Protein AF-A0A976KYX9-F1 (afdb_monomer_lite)

Structure (mmCIF, N/CA/C/O backbone):
data_AF-A0A976KYX9-F1
#
_entry.id   AF-A0A976KYX9-F1
#
loop_
_atom_site.group_PDB
_atom_site.id
_atom_site.type_symbol
_atom_site.label_atom_id
_atom_site.label_alt_id
_atom_site.label_comp_id
_atom_site.label_asym_id
_atom_site.label_entity_id
_atom_site.label_seq_id
_atom_site.pdbx_PDB_ins_code
_atom_site.Cartn_x
_atom_site.Cartn_y
_atom_site.Cartn_z
_atom_site.occupancy
_atom_site.B_iso_or_equiv
_atom_site.auth_seq_id
_atom_site.auth_comp_id
_atom_site.auth_asym_id
_atom_site.auth_atom_id
_atom_site.pdbx_PDB_model_num
ATOM 1 N N . MET A 1 1 ? -38.989 -16.225 48.107 1.00 45.66 1 MET A N 1
ATOM 2 C CA . MET A 1 1 ? -38.958 -15.119 47.121 1.00 45.66 1 MET A CA 1
ATOM 3 C C . MET A 1 1 ? -37.491 -14.763 46.826 1.00 45.66 1 MET A C 1
ATOM 5 O O . MET A 1 1 ? -36.863 -14.099 47.633 1.00 45.66 1 MET A O 1
ATOM 9 N N . LYS A 1 2 ? -36.885 -15.302 45.752 1.00 50.81 2 LYS A N 1
ATOM 10 C CA . LYS A 1 2 ? -35.457 -15.104 45.382 1.00 50.81 2 LYS A CA 1
ATOM 11 C C . LYS A 1 2 ? -35.315 -14.815 43.876 1.00 50.81 2 LYS A C 1
ATOM 13 O O . LYS A 1 2 ? -34.656 -15.551 43.156 1.00 50.81 2 LYS A O 1
ATOM 18 N N . ILE A 1 3 ? -35.998 -13.784 43.380 1.00 57.25 3 ILE A N 1
ATOM 19 C CA . ILE A 1 3 ? -35.988 -13.434 41.940 1.00 57.25 3 ILE A CA 1
ATOM 20 C C . ILE A 1 3 ? -35.168 -12.151 41.676 1.00 57.25 3 ILE A C 1
ATOM 22 O O . ILE A 1 3 ? -34.750 -11.887 40.553 1.00 57.25 3 ILE A O 1
ATOM 26 N N . ALA A 1 4 ? -34.827 -11.384 42.717 1.00 57.88 4 ALA A N 1
ATOM 27 C CA . ALA A 1 4 ? -34.251 -10.045 42.572 1.00 57.88 4 ALA A CA 1
ATOM 28 C C . ALA A 1 4 ? -32.767 -9.983 42.138 1.00 57.88 4 ALA A C 1
ATOM 30 O O . ALA A 1 4 ? -32.305 -8.924 41.718 1.00 57.88 4 ALA A O 1
ATOM 31 N N . THR A 1 5 ? -31.994 -11.072 42.217 1.00 62.59 5 THR A N 1
ATOM 32 C CA . THR A 1 5 ? -30.549 -11.048 41.899 1.00 62.59 5 THR A CA 1
ATOM 33 C C . THR A 1 5 ? -30.238 -11.317 40.425 1.00 62.59 5 THR A C 1
ATOM 35 O O . THR A 1 5 ? -29.262 -10.781 39.905 1.00 62.59 5 THR A O 1
ATOM 38 N N . LYS A 1 6 ? -31.084 -12.075 39.716 1.00 66.69 6 LYS A N 1
ATOM 39 C CA . LYS A 1 6 ? -30.828 -12.506 38.327 1.00 66.69 6 LYS A CA 1
ATOM 40 C C . LYS A 1 6 ? -30.865 -11.345 37.318 1.00 66.69 6 LYS A C 1
ATOM 42 O O . LYS A 1 6 ? -30.077 -11.321 36.382 1.00 66.69 6 LYS A O 1
ATOM 47 N N . SER A 1 7 ? -31.721 -10.346 37.552 1.00 73.12 7 SER A N 1
ATOM 48 C CA . SER A 1 7 ? -31.845 -9.160 36.685 1.00 73.12 7 SER A CA 1
ATOM 49 C C . SER A 1 7 ? -30.610 -8.243 36.743 1.00 73.12 7 SER A C 1
ATOM 51 O O . SER A 1 7 ? -30.127 -7.774 35.714 1.00 73.12 7 SER A O 1
ATOM 53 N N . LYS A 1 8 ? -30.020 -8.060 37.934 1.00 82.38 8 LYS A N 1
ATOM 54 C CA . LYS A 1 8 ? -28.834 -7.204 38.125 1.00 82.38 8 LYS A CA 1
ATOM 55 C C . LYS A 1 8 ? -27.581 -7.781 37.460 1.00 82.38 8 LYS A C 1
ATOM 57 O O . LYS A 1 8 ? -26.795 -7.032 36.890 1.00 82.38 8 LYS A O 1
ATOM 62 N N . VAL A 1 9 ? -27.418 -9.106 37.500 1.00 88.19 9 VAL A N 1
ATOM 63 C CA . VAL A 1 9 ? -26.2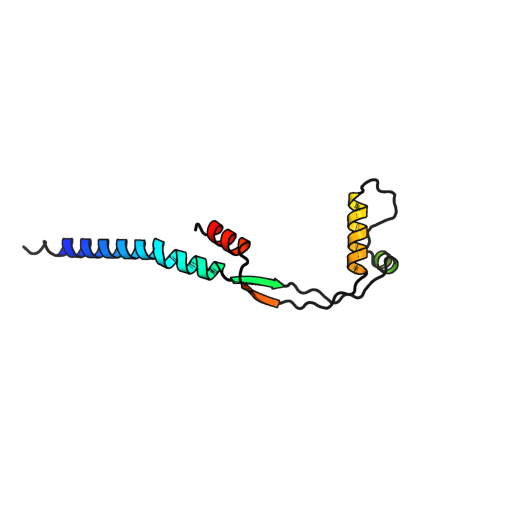95 -9.801 36.847 1.00 88.19 9 VAL A CA 1
ATOM 64 C C . VAL A 1 9 ? -26.394 -9.690 35.323 1.00 88.19 9 VAL A C 1
ATOM 66 O O . VAL A 1 9 ? -25.397 -9.388 34.676 1.00 88.19 9 VAL A O 1
ATOM 69 N N . ASN A 1 10 ? -27.594 -9.841 34.752 1.00 89.88 10 ASN A N 1
ATOM 70 C CA . ASN A 1 10 ? -27.805 -9.679 33.309 1.00 89.88 10 ASN A CA 1
ATOM 71 C C . ASN A 1 10 ? -27.513 -8.248 32.837 1.00 89.88 10 ASN A C 1
ATOM 73 O O . ASN A 1 10 ? -26.875 -8.063 31.804 1.00 89.88 10 ASN A O 1
ATOM 77 N N . TYR A 1 11 ? -27.939 -7.240 33.603 1.00 93.69 11 TYR A N 1
ATOM 78 C CA . TYR A 1 11 ? -27.641 -5.843 33.288 1.00 93.69 11 TYR A CA 1
ATOM 79 C C . TYR A 1 11 ? -26.136 -5.543 33.350 1.00 93.69 11 TYR A C 1
ATOM 81 O O . TYR A 1 11 ? -25.595 -4.912 32.445 1.00 93.69 11 TYR A O 1
ATOM 89 N N . LEU A 1 12 ? -25.440 -6.037 34.381 1.00 94.56 12 LEU A N 1
ATOM 90 C CA . LEU A 1 12 ? -23.985 -5.896 34.489 1.00 94.56 12 LEU A CA 1
ATOM 91 C C . LEU A 1 12 ? -23.262 -6.551 33.309 1.00 94.56 12 LEU A C 1
ATOM 93 O O . LEU A 1 12 ? -22.391 -5.925 32.711 1.00 94.56 12 LEU A O 1
ATOM 97 N N . LEU A 1 13 ? -23.652 -7.772 32.936 1.00 95.75 13 LEU A N 1
ATOM 98 C CA . LEU A 1 13 ? -23.093 -8.460 31.774 1.00 95.75 13 LEU A CA 1
ATOM 99 C C . LEU A 1 13 ? -23.295 -7.638 30.492 1.00 95.75 13 LEU A C 1
ATOM 101 O O . LEU A 1 13 ? -22.361 -7.461 29.714 1.00 95.75 13 LEU A O 1
ATOM 105 N N . PHE A 1 14 ? -24.496 -7.093 30.294 1.00 96.69 14 PHE A N 1
ATOM 106 C CA . PHE A 1 14 ? -24.815 -6.270 29.132 1.00 96.69 14 PHE A CA 1
ATOM 107 C C . PHE A 1 14 ? -23.961 -4.995 29.067 1.00 96.69 14 PHE A C 1
ATOM 109 O O . PHE A 1 14 ? -23.404 -4.681 28.017 1.00 96.69 14 PHE A O 1
ATOM 116 N N . MET A 1 15 ? -23.777 -4.304 30.196 1.00 96.88 15 MET A N 1
ATOM 117 C CA . MET A 1 15 ? -22.897 -3.131 30.278 1.00 96.88 15 MET A CA 1
ATOM 118 C C . MET A 1 15 ? -21.440 -3.476 29.953 1.00 96.88 15 MET A C 1
ATOM 120 O O . MET A 1 15 ? -20.781 -2.732 29.228 1.00 96.88 15 MET A O 1
ATOM 124 N N . VAL A 1 16 ? -20.941 -4.622 30.427 1.00 97.69 16 VAL A N 1
ATOM 125 C CA . VAL A 1 16 ? -19.590 -5.101 30.091 1.00 97.69 16 VAL A CA 1
ATOM 126 C C . VAL A 1 16 ? -19.461 -5.372 28.592 1.00 97.69 16 VAL A C 1
ATOM 128 O O . VAL A 1 16 ? -18.479 -4.954 27.984 1.00 97.69 16 VAL A O 1
ATOM 131 N N . ILE A 1 17 ? -20.458 -6.009 27.971 1.00 97.81 17 ILE A N 1
ATOM 132 C CA . ILE A 1 17 ? -20.459 -6.268 26.524 1.00 97.81 17 ILE A CA 1
ATOM 133 C C . ILE A 1 17 ? -20.423 -4.955 25.737 1.00 97.81 17 ILE A C 1
ATOM 135 O O . ILE A 1 17 ? -19.622 -4.828 24.812 1.00 97.81 17 ILE A O 1
ATOM 139 N N . ILE A 1 18 ? -21.230 -3.959 26.118 1.00 97.81 18 ILE A N 1
ATOM 140 C CA . ILE A 1 18 ? -21.211 -2.640 25.470 1.00 97.81 18 ILE A CA 1
ATOM 141 C C . ILE A 1 18 ? -19.828 -1.996 25.592 1.00 97.81 18 ILE A C 1
ATOM 143 O O . ILE A 1 18 ? -19.297 -1.507 24.598 1.00 97.81 18 ILE A O 1
ATOM 147 N N . LEU A 1 19 ? -19.215 -2.023 26.777 1.00 97.62 19 LEU A N 1
ATOM 148 C CA . LEU A 1 19 ? -17.879 -1.458 26.980 1.00 97.62 19 LEU A CA 1
ATOM 149 C C . LEU A 1 19 ? -16.819 -2.153 26.118 1.00 97.62 19 LEU A C 1
ATOM 151 O O . LEU A 1 19 ? -15.984 -1.476 25.518 1.00 97.62 19 LEU A O 1
ATOM 155 N N . LEU A 1 20 ? -16.870 -3.482 26.006 1.00 98.00 20 LEU A N 1
ATOM 156 C CA . LEU A 1 20 ? -15.967 -4.243 25.141 1.00 98.00 20 LEU A CA 1
ATOM 157 C C . LEU A 1 20 ? -16.172 -3.904 23.662 1.00 98.00 20 LEU A C 1
ATOM 159 O O . LEU A 1 20 ? -15.193 -3.736 22.937 1.00 98.00 20 LEU A O 1
ATOM 163 N N . LEU A 1 21 ? -17.423 -3.758 23.219 1.00 97.31 21 LEU A N 1
ATOM 164 C CA . LEU A 1 21 ? -17.742 -3.357 21.848 1.00 97.31 21 LEU A CA 1
ATOM 165 C C . LEU A 1 21 ? -17.232 -1.947 21.542 1.00 97.31 21 LEU A C 1
ATOM 167 O O . LEU A 1 21 ? -16.616 -1.740 20.497 1.00 97.31 21 LEU A O 1
ATOM 171 N N . LEU A 1 22 ? -17.428 -0.998 22.460 1.00 97.19 22 LEU A N 1
ATOM 172 C CA . LEU A 1 22 ? -16.900 0.360 22.328 1.00 97.19 22 LEU A CA 1
ATOM 173 C C . LEU A 1 22 ? -15.368 0.348 22.269 1.00 97.19 22 LEU A C 1
ATOM 175 O O . LEU A 1 22 ? -14.781 0.950 21.373 1.00 97.19 22 LEU A O 1
ATOM 179 N N . PHE A 1 23 ? -14.705 -0.385 23.166 1.00 97.38 23 PHE A N 1
ATOM 180 C CA . PHE A 1 23 ? -13.248 -0.514 23.150 1.00 97.38 23 PHE A CA 1
ATOM 181 C C . PHE A 1 23 ? -12.739 -1.132 21.839 1.00 97.38 23 PHE A C 1
ATOM 183 O O . PHE A 1 23 ? -11.785 -0.633 21.239 1.00 97.38 23 PHE A O 1
ATOM 190 N N . TYR A 1 24 ? -13.400 -2.184 21.353 1.00 95.88 24 TYR A N 1
ATOM 191 C CA . TYR A 1 24 ? -13.068 -2.810 20.078 1.00 95.88 24 TYR A CA 1
ATOM 192 C C . TYR A 1 24 ? -13.164 -1.812 18.915 1.00 95.88 24 TYR A C 1
ATOM 194 O O . TYR A 1 24 ? -12.227 -1.701 18.121 1.00 95.88 24 TYR A O 1
ATOM 202 N N . TRP A 1 25 ? -14.263 -1.055 18.839 1.00 95.25 25 TRP A N 1
ATOM 203 C CA . TRP A 1 25 ? -14.516 -0.130 17.736 1.00 95.25 25 TRP A CA 1
ATOM 204 C C . TRP A 1 25 ? -13.602 1.097 17.754 1.00 95.25 25 TRP A C 1
ATOM 206 O O . TRP A 1 25 ? -13.125 1.510 16.699 1.00 95.25 25 TRP A O 1
ATOM 216 N N . PHE A 1 26 ? -13.335 1.666 18.933 1.00 94.81 26 PHE A N 1
ATOM 217 C CA . PHE A 1 26 ? -12.601 2.929 19.057 1.00 94.81 26 PHE A CA 1
ATOM 218 C C . PHE A 1 26 ? -11.095 2.772 19.280 1.00 94.81 26 PHE A C 1
ATOM 220 O O . PHE A 1 26 ? -10.344 3.665 18.901 1.00 94.81 26 PHE A O 1
ATOM 227 N N . GLN A 1 27 ? -10.632 1.665 19.867 1.00 95.25 27 GLN A N 1
ATOM 228 C CA . GLN A 1 27 ? -9.209 1.471 20.181 1.00 95.25 27 GLN A CA 1
ATOM 229 C C . GLN A 1 27 ? -8.586 0.362 19.338 1.00 95.25 27 GLN A C 1
ATOM 231 O O . GLN A 1 27 ? -7.609 0.583 18.617 1.00 95.25 27 GLN A O 1
ATOM 236 N N . TYR A 1 28 ? -9.164 -0.838 19.395 1.00 96.38 28 TYR A N 1
ATOM 237 C CA . TYR A 1 28 ? -8.545 -2.015 18.791 1.00 96.38 28 TYR A CA 1
ATOM 238 C C . TYR A 1 28 ? -8.556 -1.963 17.258 1.00 96.38 28 TYR A C 1
ATOM 240 O O . TYR A 1 28 ? -7.506 -2.095 16.623 1.00 96.38 28 TYR A O 1
ATOM 248 N N . ARG A 1 29 ? -9.729 -1.723 16.657 1.00 94.94 29 ARG A N 1
ATOM 249 C CA . ARG A 1 29 ? -9.895 -1.664 15.198 1.00 94.94 29 ARG A CA 1
ATOM 250 C C . ARG A 1 29 ? -9.006 -0.579 14.565 1.00 94.94 29 ARG A C 1
ATOM 252 O O . ARG A 1 29 ? -8.280 -0.918 13.628 1.00 94.94 29 ARG A O 1
ATOM 259 N N . PRO A 1 30 ? -8.967 0.678 15.059 1.00 96.69 30 PRO A N 1
ATOM 260 C CA . PRO A 1 30 ? -8.117 1.698 14.457 1.00 96.69 30 PRO A CA 1
ATOM 261 C C . PRO A 1 30 ? -6.622 1.390 14.548 1.00 96.69 30 PRO A C 1
ATOM 263 O O . PRO A 1 30 ? -5.889 1.637 13.593 1.00 96.69 30 PRO A O 1
ATOM 266 N N . SER A 1 31 ? -6.167 0.814 15.664 1.00 96.56 31 SER A N 1
ATOM 267 C CA . SER A 1 31 ? -4.766 0.415 15.840 1.00 96.56 31 SER A CA 1
ATOM 268 C C . SER A 1 31 ? -4.346 -0.660 14.830 1.00 96.56 31 SER A C 1
ATOM 270 O O . SER A 1 31 ? -3.339 -0.506 14.135 1.00 96.56 31 SER A O 1
ATOM 272 N N . GLN A 1 32 ? -5.169 -1.702 14.665 1.00 95.69 32 GLN A N 1
ATOM 273 C CA . GLN A 1 32 ? -4.925 -2.753 13.675 1.00 95.69 32 GLN A CA 1
ATOM 274 C C . GLN A 1 32 ? -4.872 -2.211 12.243 1.00 95.69 32 GLN A C 1
ATOM 276 O O . GLN A 1 32 ? -3.969 -2.559 11.481 1.00 95.69 32 GLN A O 1
ATOM 281 N N . ILE A 1 33 ? -5.817 -1.343 11.875 1.00 95.50 33 ILE A N 1
ATOM 282 C CA . ILE A 1 33 ? -5.859 -0.762 10.531 1.00 95.50 33 ILE A CA 1
ATOM 283 C C . ILE A 1 33 ? -4.588 0.051 10.268 1.00 95.50 33 ILE A C 1
ATOM 285 O O . ILE A 1 33 ? -3.926 -0.197 9.261 1.00 95.50 33 ILE A O 1
ATOM 289 N N . LYS A 1 34 ? -4.192 0.940 11.188 1.00 95.75 34 LYS A N 1
ATOM 290 C CA . LYS A 1 34 ? -2.959 1.738 11.067 1.00 95.75 34 LYS A CA 1
ATOM 291 C C . LYS A 1 34 ? -1.721 0.856 10.909 1.00 95.75 34 LYS A C 1
ATOM 293 O O . LYS A 1 34 ? -0.906 1.097 10.020 1.00 95.75 34 LYS A O 1
ATOM 298 N N . HIS A 1 35 ? -1.606 -0.206 11.708 1.00 94.62 35 HIS A N 1
ATOM 299 C CA . HIS A 1 35 ? -0.499 -1.155 11.591 1.00 94.62 35 HIS A CA 1
ATOM 300 C C . HIS A 1 35 ? -0.494 -1.849 10.220 1.00 94.62 35 HIS A C 1
ATOM 302 O O . HIS A 1 35 ? 0.538 -1.905 9.556 1.00 94.62 35 HIS A O 1
ATOM 308 N N . SER A 1 36 ? -1.658 -2.311 9.752 1.00 94.19 36 SER A N 1
ATOM 309 C CA . SER A 1 36 ? -1.782 -2.960 8.440 1.00 94.19 36 SER A CA 1
ATOM 310 C C . SER A 1 36 ? -1.480 -2.020 7.269 1.00 94.19 36 SER A C 1
ATOM 312 O O . SER A 1 36 ? -0.896 -2.454 6.287 1.00 94.19 36 SER A O 1
ATOM 314 N N . CYS A 1 37 ? -1.831 -0.735 7.379 1.00 95.94 37 CYS A N 1
ATOM 315 C CA . CYS A 1 37 ? -1.563 0.266 6.346 1.00 95.94 37 CYS A CA 1
ATOM 316 C C . CYS A 1 37 ? -0.114 0.766 6.362 1.00 95.94 37 CYS A C 1
ATOM 318 O O . CYS A 1 37 ? 0.293 1.472 5.447 1.00 95.94 37 CYS A O 1
ATOM 320 N N . SER A 1 38 ? 0.675 0.431 7.389 1.00 97.00 38 SER A N 1
ATOM 321 C CA . SER A 1 38 ? 2.069 0.881 7.507 1.00 97.00 38 SER A CA 1
ATOM 322 C C . SER A 1 38 ? 3.002 0.194 6.508 1.00 97.00 38 SER A C 1
ATOM 324 O O . SER A 1 38 ? 4.087 0.713 6.234 1.00 97.00 38 SER A O 1
ATOM 326 N N . TRP A 1 39 ? 2.584 -0.950 5.963 1.00 95.94 39 TRP A N 1
ATOM 327 C CA . TRP A 1 39 ? 3.383 -1.782 5.075 1.00 95.94 39 TRP A CA 1
ATOM 328 C C . TRP A 1 39 ? 2.618 -2.106 3.797 1.00 95.94 39 TRP A C 1
ATOM 330 O O . TRP A 1 39 ? 1.453 -2.494 3.835 1.00 95.94 39 TRP A O 1
ATOM 340 N N . VAL A 1 40 ? 3.301 -1.967 2.667 1.00 94.50 40 VAL A N 1
ATOM 341 C CA . VAL A 1 40 ? 2.791 -2.299 1.339 1.00 94.50 40 VAL A CA 1
ATOM 342 C C . VAL A 1 40 ? 3.584 -3.486 0.817 1.00 94.50 40 VAL A C 1
ATOM 344 O O . VAL A 1 40 ? 4.817 -3.484 0.851 1.00 94.50 40 VAL A O 1
ATOM 347 N N . LYS A 1 41 ? 2.861 -4.505 0.356 1.00 93.31 41 LYS A N 1
ATOM 348 C CA . LYS A 1 41 ? 3.420 -5.666 -0.329 1.00 93.31 41 LYS A CA 1
ATOM 349 C C . LYS A 1 41 ? 3.613 -5.311 -1.797 1.00 93.31 41 LYS A C 1
ATOM 351 O O . LYS A 1 41 ? 2.634 -5.060 -2.497 1.00 93.31 41 LYS A O 1
ATOM 356 N N . GLU A 1 42 ? 4.858 -5.293 -2.250 1.00 93.00 42 GLU A N 1
ATOM 357 C CA . GLU A 1 42 ? 5.184 -5.120 -3.661 1.00 93.00 42 GLU A CA 1
ATOM 358 C C . GLU A 1 42 ? 5.489 -6.470 -4.296 1.00 93.00 42 GLU A C 1
ATOM 360 O O . GLU A 1 42 ? 6.225 -7.289 -3.744 1.00 93.00 42 GLU A O 1
ATOM 365 N N . ILE A 1 43 ? 4.888 -6.691 -5.465 1.00 91.75 43 ILE A N 1
ATOM 366 C CA . ILE A 1 43 ? 5.088 -7.888 -6.273 1.00 91.75 43 ILE A CA 1
ATOM 367 C C . ILE A 1 43 ? 5.804 -7.444 -7.540 1.00 91.75 43 ILE A C 1
ATOM 369 O O . ILE A 1 43 ? 5.219 -6.798 -8.411 1.00 91.75 43 ILE A O 1
ATOM 373 N N . VAL A 1 44 ? 7.081 -7.793 -7.643 1.00 89.75 44 VAL A N 1
ATOM 374 C CA . VAL A 1 44 ? 7.848 -7.599 -8.868 1.00 89.75 44 VAL A CA 1
ATOM 375 C C . VAL A 1 44 ? 7.613 -8.819 -9.744 1.00 89.75 44 VAL A C 1
ATOM 377 O O . VAL A 1 44 ? 7.886 -9.946 -9.340 1.00 89.75 44 VAL A O 1
ATOM 380 N N . SER A 1 45 ? 7.067 -8.600 -10.939 1.00 89.81 45 SER A N 1
ATOM 381 C CA . SER A 1 45 ? 6.871 -9.673 -11.918 1.00 89.81 45 SER A CA 1
ATOM 382 C C . SER A 1 45 ? 8.191 -10.038 -12.590 1.00 89.81 45 SER A C 1
ATOM 384 O O . SER A 1 45 ? 9.023 -9.163 -12.836 1.00 89.81 45 SER A O 1
ATOM 386 N N . TYR A 1 46 ? 8.349 -11.322 -12.920 1.00 89.50 46 TYR A N 1
ATOM 387 C CA . TYR A 1 46 ? 9.493 -11.808 -13.686 1.00 89.50 46 TYR A CA 1
ATOM 388 C C . TYR A 1 46 ? 9.616 -11.049 -15.013 1.00 89.50 46 TYR A C 1
ATOM 390 O O . TYR A 1 46 ? 8.647 -10.965 -15.773 1.00 89.50 46 TYR A O 1
ATOM 398 N N . LYS A 1 47 ? 10.808 -10.518 -15.300 1.00 88.25 47 LYS A N 1
ATOM 399 C CA . LYS A 1 47 ? 11.158 -9.961 -16.609 1.00 88.25 47 LYS A CA 1
ATOM 400 C C . LYS A 1 47 ? 12.418 -10.661 -17.114 1.00 88.25 47 LYS A C 1
ATOM 402 O O . LYS A 1 47 ? 13.445 -10.575 -16.438 1.00 88.25 47 LYS A O 1
ATOM 407 N N . PRO A 1 48 ? 12.371 -11.332 -18.277 1.00 88.44 48 PRO A N 1
ATOM 408 C CA . PRO A 1 48 ? 13.559 -11.964 -18.829 1.00 88.44 48 PRO A CA 1
ATOM 409 C C . PRO A 1 48 ? 14.608 -10.905 -19.181 1.00 88.44 48 PRO A C 1
ATOM 411 O O . PRO A 1 48 ? 14.261 -9.777 -19.551 1.00 88.44 48 PRO A O 1
ATOM 414 N N . ALA A 1 49 ? 15.889 -11.277 -19.103 1.00 90.38 49 ALA A N 1
ATOM 415 C CA . ALA A 1 49 ? 16.951 -10.442 -19.652 1.00 90.38 49 ALA A CA 1
ATOM 416 C C . ALA A 1 49 ? 16.690 -10.188 -21.140 1.00 90.38 49 ALA A C 1
ATOM 418 O O . ALA A 1 49 ? 16.329 -11.101 -21.888 1.00 90.38 49 ALA A O 1
ATOM 419 N N . ARG A 1 50 ? 16.912 -8.947 -21.576 1.00 89.19 50 ARG A N 1
ATOM 420 C CA . ARG A 1 50 ? 16.862 -8.584 -22.995 1.00 89.19 50 ARG A CA 1
ATOM 421 C C . ARG A 1 50 ? 18.115 -7.807 -23.391 1.00 89.19 50 ARG A C 1
ATOM 423 O O . ARG A 1 50 ? 18.494 -6.871 -22.678 1.00 89.19 50 ARG A O 1
ATOM 430 N N . PRO A 1 51 ? 18.760 -8.169 -24.512 1.00 89.94 51 PRO A N 1
ATOM 431 C CA . PRO A 1 51 ? 19.863 -7.389 -25.045 1.00 89.94 51 PRO A CA 1
ATOM 432 C C . PRO A 1 51 ? 19.351 -6.056 -25.604 1.00 89.94 51 PRO A C 1
ATOM 434 O O . PRO A 1 51 ? 18.167 -5.913 -25.922 1.00 89.94 51 PRO A O 1
ATOM 437 N N . ALA A 1 52 ? 20.257 -5.089 -25.737 1.00 90.81 52 ALA A N 1
ATOM 438 C CA . ALA A 1 52 ? 19.994 -3.903 -26.541 1.00 90.81 52 ALA A CA 1
ATOM 439 C C . ALA A 1 52 ? 19.804 -4.330 -28.003 1.00 90.81 52 ALA A C 1
ATOM 441 O O . ALA A 1 52 ? 20.611 -5.103 -28.517 1.00 90.81 52 ALA A O 1
ATOM 442 N N . MET A 1 53 ? 18.754 -3.834 -28.652 1.00 88.50 53 MET A N 1
ATOM 443 C CA . MET A 1 53 ? 18.474 -4.097 -30.062 1.00 88.50 53 MET A CA 1
ATOM 444 C C . MET A 1 53 ? 18.418 -2.793 -30.847 1.00 88.50 53 MET A C 1
ATOM 446 O O . MET A 1 53 ? 17.920 -1.763 -30.383 1.00 88.50 53 MET A O 1
ATOM 450 N N . THR A 1 54 ? 18.918 -2.855 -32.071 1.00 87.81 54 THR A N 1
ATOM 451 C CA . THR A 1 54 ? 18.801 -1.779 -33.050 1.00 87.81 54 THR A CA 1
ATOM 452 C C . THR A 1 54 ? 17.398 -1.745 -33.654 1.00 87.81 54 THR A C 1
ATOM 454 O O . THR A 1 54 ? 16.662 -2.731 -33.645 1.00 87.81 54 THR A O 1
ATOM 457 N N . GLU A 1 55 ? 17.012 -0.606 -34.233 1.00 84.31 55 GLU A N 1
ATOM 458 C CA . GLU A 1 55 ? 15.716 -0.479 -34.913 1.00 84.31 55 GLU A CA 1
ATOM 459 C C . GLU A 1 55 ? 15.535 -1.532 -36.020 1.00 84.31 55 GLU A C 1
ATOM 461 O O . GLU A 1 55 ? 14.443 -2.069 -36.196 1.00 84.31 55 GLU A O 1
ATOM 466 N N . LYS A 1 56 ? 16.617 -1.867 -36.733 1.00 84.44 56 LYS A N 1
ATOM 467 C CA . LYS A 1 56 ? 16.604 -2.878 -37.793 1.00 84.44 56 LYS A CA 1
ATOM 468 C C . LYS A 1 56 ? 16.252 -4.263 -37.245 1.00 84.44 56 LYS A C 1
ATOM 470 O O . LYS A 1 56 ? 15.334 -4.893 -37.755 1.00 84.44 56 LYS A O 1
ATOM 475 N N . GLU A 1 57 ? 16.901 -4.683 -36.162 1.00 85.12 57 GLU A N 1
ATOM 476 C CA . GLU A 1 57 ? 16.624 -5.968 -35.500 1.00 85.12 57 GLU A CA 1
ATOM 477 C C . GLU A 1 57 ? 15.205 -6.019 -34.924 1.00 85.12 57 GLU A C 1
ATOM 479 O O . GLU A 1 57 ? 14.545 -7.054 -34.953 1.00 85.12 57 GLU A O 1
ATOM 484 N N . LEU A 1 58 ? 14.695 -4.898 -34.418 1.00 84.19 58 LEU A N 1
ATOM 485 C CA . LEU A 1 58 ? 13.327 -4.822 -33.913 1.00 84.19 58 LEU A CA 1
ATOM 486 C C . LEU A 1 58 ? 12.280 -4.928 -35.032 1.00 84.19 58 LEU A C 1
ATOM 488 O O . LEU A 1 58 ? 11.229 -5.534 -34.821 1.00 84.19 58 LEU A O 1
ATOM 492 N N . ARG A 1 59 ? 12.557 -4.370 -36.217 1.00 82.81 59 ARG A N 1
ATOM 493 C CA . ARG A 1 59 ? 11.710 -4.536 -37.411 1.00 82.81 59 ARG A CA 1
ATOM 494 C C . ARG A 1 59 ? 11.754 -5.973 -37.926 1.00 82.81 59 ARG A C 1
ATOM 496 O O . ARG A 1 59 ? 10.703 -6.549 -38.180 1.00 82.81 59 ARG A O 1
ATOM 503 N N . GLU A 1 60 ? 12.943 -6.567 -38.014 1.00 86.06 60 GLU A N 1
ATOM 504 C CA . GLU A 1 60 ? 13.131 -7.957 -38.458 1.00 86.06 60 GLU A CA 1
ATOM 505 C C . GLU A 1 60 ? 12.439 -8.962 -37.526 1.00 86.06 60 GLU A C 1
ATOM 507 O O . GLU A 1 60 ? 11.813 -9.911 -37.990 1.00 86.06 60 GLU A O 1
ATOM 512 N N . ASN A 1 61 ? 12.461 -8.712 -36.214 1.00 82.44 61 ASN A N 1
ATOM 513 C CA . ASN A 1 61 ? 11.782 -9.543 -35.217 1.00 82.44 61 ASN A CA 1
ATOM 514 C C . ASN A 1 61 ? 10.271 -9.260 -35.089 1.00 82.44 61 ASN A C 1
ATOM 516 O O . ASN A 1 61 ? 9.626 -9.785 -34.177 1.00 82.44 61 ASN A O 1
ATOM 520 N N . GLY A 1 62 ? 9.702 -8.388 -35.933 1.00 80.19 62 GLY A N 1
ATOM 521 C CA . GLY A 1 62 ? 8.289 -7.995 -35.872 1.00 80.19 62 GLY A CA 1
ATOM 522 C C . GLY A 1 62 ? 7.894 -7.290 -34.566 1.00 80.19 62 GLY A C 1
ATOM 523 O O . GLY A 1 62 ? 6.720 -7.256 -34.208 1.00 80.19 62 GLY A O 1
ATOM 524 N N . LYS A 1 63 ? 8.870 -6.752 -33.822 1.00 75.56 63 LYS A N 1
ATOM 525 C CA . LYS A 1 63 ? 8.668 -6.021 -32.558 1.00 75.56 63 LYS A CA 1
ATOM 526 C C . LYS A 1 63 ? 8.332 -4.548 -32.782 1.00 75.56 63 LYS A C 1
ATOM 528 O O . LYS A 1 63 ? 7.787 -3.913 -31.885 1.00 75.56 63 LYS A O 1
ATOM 533 N N . LEU A 1 64 ? 8.628 -4.016 -33.968 1.00 75.50 64 LEU A N 1
ATOM 534 C CA . LEU A 1 64 ? 8.199 -2.692 -34.410 1.00 75.50 64 LEU A CA 1
ATOM 535 C C . LEU A 1 64 ? 7.134 -2.824 -35.500 1.00 75.50 64 LEU A C 1
ATOM 537 O O . LEU A 1 64 ? 7.456 -3.092 -36.652 1.00 75.50 64 LEU A O 1
ATOM 541 N N . GLY A 1 65 ? 5.876 -2.553 -35.143 1.00 66.88 65 GLY A N 1
ATOM 542 C CA . GLY A 1 65 ? 4.757 -2.389 -36.087 1.00 66.88 65 GLY A CA 1
ATOM 543 C C . GLY A 1 65 ? 4.706 -1.003 -36.742 1.00 66.88 65 GLY A C 1
ATOM 544 O O . GLY A 1 65 ? 3.675 -0.592 -37.261 1.00 66.88 65 GLY A O 1
ATOM 545 N N . CYS A 1 66 ? 5.807 -0.257 -36.679 1.00 69.50 66 CYS A N 1
ATOM 546 C CA . CYS A 1 66 ? 5.940 1.089 -37.220 1.00 69.50 66 CYS A CA 1
ATOM 547 C C . CYS A 1 66 ? 6.241 0.988 -38.715 1.00 69.50 66 CYS A C 1
ATOM 549 O O . CYS A 1 66 ? 7.343 1.309 -39.173 1.00 69.50 66 CYS A O 1
ATOM 551 N N . GLU A 1 67 ? 5.297 0.440 -39.476 1.00 65.56 67 GLU A N 1
ATOM 552 C CA . GLU A 1 67 ? 5.369 0.491 -40.927 1.00 65.56 67 GLU A CA 1
ATOM 553 C C . GLU A 1 67 ? 5.403 1.962 -41.325 1.00 65.56 67 GLU A C 1
ATOM 555 O O . GLU A 1 67 ? 4.551 2.755 -40.924 1.00 65.56 67 GLU A O 1
ATOM 560 N N . SER A 1 68 ? 6.455 2.338 -42.047 1.00 58.25 68 SER A N 1
ATOM 561 C CA . SER A 1 68 ? 6.711 3.687 -42.529 1.00 58.25 68 SER A CA 1
ATOM 562 C C . SER A 1 68 ? 5.671 4.075 -43.576 1.00 58.25 68 SER A C 1
ATOM 564 O O . SER A 1 68 ? 5.962 4.181 -44.764 1.00 58.25 68 SER A O 1
ATOM 566 N N . SER A 1 69 ? 4.437 4.277 -43.152 1.00 49.81 69 SER A N 1
ATOM 567 C CA . SER A 1 69 ? 3.499 5.115 -43.865 1.00 49.81 69 SER A CA 1
ATOM 568 C C . SER A 1 69 ? 3.322 6.352 -43.009 1.00 49.81 69 SER A C 1
ATOM 570 O O . SER A 1 69 ? 3.306 6.281 -41.783 1.00 49.81 69 SER A O 1
ATOM 572 N N . LYS A 1 70 ? 3.299 7.504 -43.669 1.00 55.38 70 LYS A N 1
ATOM 573 C CA . LYS A 1 70 ? 3.053 8.820 -43.090 1.00 55.38 70 LYS A CA 1
ATOM 574 C C . LYS A 1 70 ? 1.679 8.819 -42.416 1.00 55.38 70 LYS A C 1
ATOM 576 O O . LYS A 1 70 ? 0.697 9.276 -42.985 1.00 55.38 70 LYS A O 1
ATOM 581 N N . SER A 1 71 ? 1.598 8.225 -41.238 1.00 55.16 71 SER A N 1
ATOM 582 C CA . SER A 1 71 ? 0.426 8.262 -40.394 1.00 55.16 71 SER A CA 1
ATOM 583 C C . SER A 1 71 ? 0.381 9.668 -39.818 1.00 55.16 71 SER A C 1
ATOM 585 O O . SER A 1 71 ? 1.205 10.009 -38.975 1.00 55.16 71 SER A O 1
ATOM 587 N N . GLU A 1 72 ? -0.594 10.471 -40.243 1.00 61.09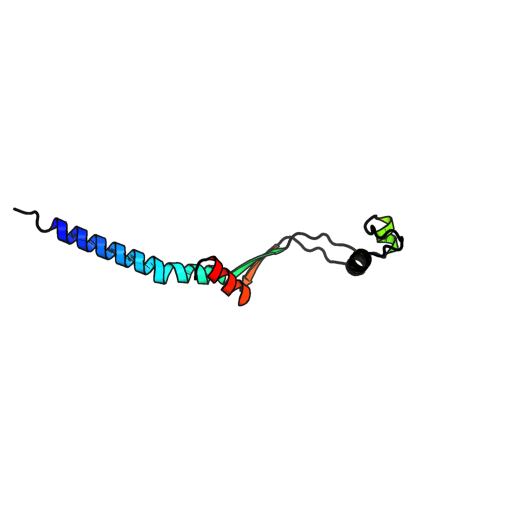 72 GLU A N 1
ATOM 588 C CA . GLU A 1 72 ? -0.900 11.774 -39.630 1.00 61.09 72 GLU A CA 1
ATOM 589 C C . GLU A 1 72 ? -1.224 11.653 -38.126 1.00 61.09 72 GLU A C 1
ATOM 591 O O . GLU A 1 72 ? -1.266 12.649 -37.404 1.00 61.09 72 GLU A O 1
ATOM 596 N N . ASN A 1 73 ? -1.402 10.428 -37.615 1.00 67.06 73 ASN A N 1
ATOM 597 C CA . ASN A 1 73 ? -1.590 10.166 -36.197 1.00 67.06 73 ASN A CA 1
ATOM 598 C C . ASN A 1 73 ? -0.258 10.261 -35.439 1.00 67.06 73 ASN A C 1
ATOM 600 O O . ASN A 1 73 ? 0.411 9.255 -35.195 1.00 67.06 73 ASN A O 1
ATOM 604 N N . SER A 1 74 ? 0.055 11.478 -34.990 1.00 72.56 74 SER A N 1
ATOM 605 C CA . SER A 1 74 ? 1.158 11.824 -34.074 1.00 72.56 74 SER A CA 1
ATOM 606 C 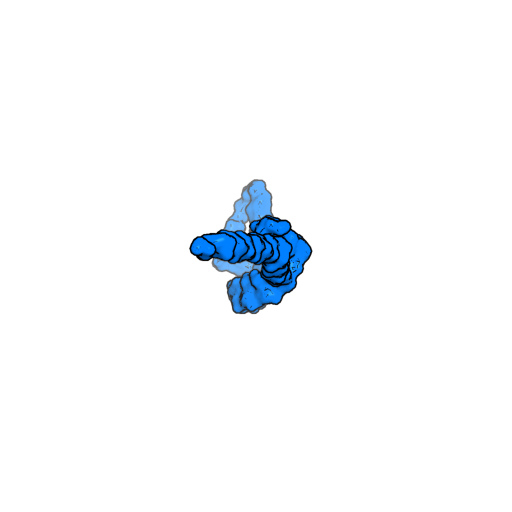C . SER A 1 74 ? 1.272 10.891 -32.850 1.00 72.56 74 SER A C 1
ATOM 608 O O . SER A 1 74 ? 2.367 10.652 -32.344 1.00 72.56 74 SER A O 1
ATOM 610 N N . PHE A 1 75 ? 0.161 10.298 -32.402 1.00 77.06 75 PHE A N 1
ATOM 611 C CA . PHE A 1 75 ? 0.146 9.326 -31.309 1.00 77.06 75 PHE A CA 1
ATOM 612 C C . PHE A 1 75 ? 0.938 8.052 -31.640 1.00 77.06 75 PHE A C 1
ATOM 614 O O . PHE A 1 75 ? 1.759 7.625 -30.837 1.00 77.06 75 PHE A O 1
ATOM 621 N N . LEU A 1 76 ? 0.755 7.459 -32.825 1.00 75.00 76 LEU A N 1
ATOM 622 C CA . LEU A 1 76 ? 1.453 6.220 -33.202 1.00 75.00 76 LEU A CA 1
ATOM 623 C C . LEU A 1 76 ? 2.967 6.433 -33.314 1.00 75.00 76 LEU A C 1
ATOM 625 O O . LEU A 1 76 ? 3.745 5.574 -32.901 1.00 75.00 76 LEU A O 1
ATOM 629 N N . GLU A 1 77 ? 3.385 7.602 -33.800 1.00 78.31 77 GLU A N 1
ATOM 630 C CA . GLU A 1 77 ? 4.795 7.983 -33.871 1.00 78.31 77 GLU A CA 1
ATOM 631 C C . GLU A 1 77 ? 5.438 8.055 -32.478 1.00 78.31 77 GLU A C 1
ATOM 633 O O . GLU A 1 77 ? 6.541 7.542 -32.279 1.00 78.31 77 GLU A O 1
ATOM 638 N N . TYR A 1 78 ? 4.720 8.595 -31.489 1.00 82.44 78 TYR A N 1
ATOM 639 C CA . TYR A 1 78 ? 5.187 8.652 -30.104 1.00 82.44 78 TYR A CA 1
ATOM 640 C C . TYR A 1 78 ? 5.404 7.254 -29.495 1.00 82.44 78 TYR A C 1
ATOM 642 O O . TYR A 1 78 ? 6.474 6.984 -28.947 1.00 82.44 78 TYR A O 1
ATOM 650 N N . PHE A 1 79 ? 4.448 6.327 -29.644 1.00 81.50 79 PHE A N 1
ATOM 651 C CA . PHE A 1 79 ? 4.608 4.948 -29.140 1.00 81.50 79 PHE A CA 1
ATOM 652 C C . PHE A 1 79 ? 5.764 4.209 -29.814 1.00 81.50 79 PHE A C 1
ATOM 654 O O . PHE A 1 79 ? 6.495 3.460 -29.161 1.00 81.50 79 PHE A O 1
ATOM 661 N N . CYS A 1 80 ? 5.957 4.438 -31.111 1.00 81.12 80 CYS A N 1
ATOM 662 C CA . CYS A 1 80 ? 7.077 3.887 -31.860 1.00 81.12 80 CYS A CA 1
ATOM 663 C C . CYS A 1 80 ? 8.422 4.380 -31.320 1.00 81.12 80 CYS A C 1
ATOM 665 O O . CYS A 1 80 ? 9.314 3.570 -31.060 1.00 81.12 80 CYS A O 1
ATOM 667 N N . GLN A 1 81 ? 8.563 5.689 -31.100 1.00 84.56 81 GLN A N 1
ATOM 668 C CA . GLN A 1 81 ? 9.789 6.262 -30.545 1.00 84.56 81 GLN A CA 1
ATOM 669 C C . GLN A 1 81 ? 10.079 5.743 -29.135 1.00 84.56 81 GLN A C 1
ATOM 671 O O . GLN A 1 81 ? 11.227 5.400 -28.840 1.00 84.56 81 GLN A O 1
ATOM 676 N N . GLU A 1 82 ? 9.054 5.619 -28.292 1.00 85.94 82 GLU A N 1
ATOM 677 C CA . GLU A 1 82 ? 9.229 5.123 -26.927 1.00 85.94 82 GLU A CA 1
ATOM 678 C C . GLU A 1 82 ? 9.608 3.636 -26.911 1.00 85.94 82 GLU A C 1
ATOM 680 O O . GLU A 1 82 ? 10.522 3.242 -26.188 1.00 85.94 82 GLU A O 1
ATOM 685 N N . THR A 1 83 ? 9.022 2.824 -27.797 1.00 84.00 83 THR A N 1
ATOM 686 C CA . THR A 1 83 ? 9.411 1.414 -27.968 1.00 84.00 83 THR A CA 1
ATOM 687 C C . THR A 1 83 ? 10.870 1.303 -28.416 1.00 84.00 83 THR A C 1
ATOM 689 O O . THR A 1 83 ? 11.656 0.565 -27.825 1.00 84.00 83 THR A O 1
ATOM 692 N N . ILE A 1 84 ? 11.291 2.076 -29.422 1.00 85.75 84 ILE A N 1
ATOM 693 C CA . ILE A 1 84 ? 12.691 2.081 -29.877 1.00 85.75 84 ILE A CA 1
ATOM 694 C C . ILE A 1 84 ? 13.624 2.478 -28.729 1.00 85.75 84 ILE A C 1
ATOM 696 O O . ILE A 1 84 ? 14.663 1.851 -28.524 1.00 85.75 84 ILE A O 1
ATOM 700 N N . ARG A 1 85 ? 13.265 3.510 -27.961 1.00 86.69 85 ARG A N 1
ATOM 701 C CA . ARG A 1 85 ? 14.043 3.965 -26.806 1.00 86.69 85 ARG A CA 1
ATOM 702 C C . ARG A 1 85 ? 14.155 2.880 -25.740 1.00 86.69 85 ARG A C 1
ATOM 704 O O . ARG A 1 85 ? 15.247 2.666 -25.217 1.00 86.69 85 ARG A O 1
ATOM 711 N N . GLU A 1 86 ? 13.063 2.188 -25.441 1.00 86.69 86 GLU A N 1
ATOM 712 C CA . GLU A 1 86 ? 13.048 1.114 -24.458 1.00 86.69 86 GLU A CA 1
ATOM 713 C C . GLU A 1 86 ? 13.976 -0.034 -24.877 1.00 86.69 86 GLU A C 1
ATOM 715 O O . GLU A 1 86 ? 14.691 -0.573 -24.035 1.00 86.69 86 GLU A O 1
ATOM 720 N N . TYR A 1 87 ? 14.013 -0.413 -26.157 1.00 86.88 87 TYR A N 1
ATOM 721 C CA . TYR A 1 87 ? 14.839 -1.519 -26.667 1.00 86.88 87 TYR A CA 1
ATOM 722 C C . TYR A 1 87 ? 16.287 -1.154 -27.014 1.00 86.88 87 TYR A C 1
ATOM 724 O O . TYR A 1 87 ? 17.117 -2.055 -27.120 1.00 86.88 87 TYR A O 1
ATOM 732 N N . LYS A 1 88 ? 16.634 0.135 -27.093 1.00 88.56 88 LYS A N 1
ATOM 733 C CA . LYS A 1 88 ? 18.030 0.589 -27.247 1.00 88.56 88 LYS A CA 1
ATOM 734 C C . LYS A 1 88 ? 18.921 0.260 -26.049 1.00 88.56 88 LYS A C 1
ATOM 736 O O . LYS A 1 88 ? 20.139 0.220 -26.197 1.00 88.56 88 LYS A O 1
ATOM 741 N N . THR A 1 89 ? 18.335 0.034 -24.878 1.00 89.06 89 THR A N 1
ATOM 742 C CA . THR A 1 89 ? 19.076 -0.247 -23.646 1.00 89.06 89 THR A CA 1
ATOM 743 C C . THR A 1 89 ? 18.855 -1.695 -23.232 1.00 89.06 89 THR A C 1
ATOM 745 O O . THR A 1 89 ? 17.715 -2.154 -23.141 1.00 89.06 89 THR A O 1
ATOM 748 N N . ALA A 1 90 ? 19.943 -2.412 -22.945 1.00 87.88 90 ALA A N 1
ATOM 749 C CA . ALA A 1 90 ? 19.857 -3.752 -22.378 1.00 87.88 90 ALA A CA 1
ATOM 750 C C . ALA A 1 90 ? 19.161 -3.692 -21.011 1.00 87.88 90 ALA A C 1
ATOM 752 O O . ALA A 1 90 ? 19.423 -2.793 -20.209 1.00 87.88 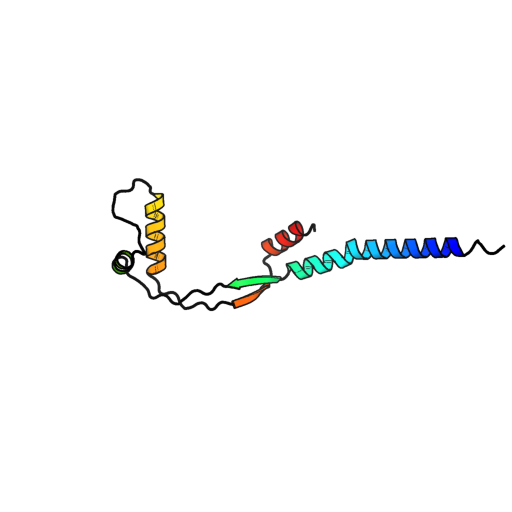90 ALA A O 1
ATOM 753 N N . SER A 1 91 ? 18.281 -4.651 -20.739 1.00 88.44 91 SER A N 1
ATOM 754 C CA . SER A 1 91 ? 17.603 -4.753 -19.448 1.00 88.44 91 SER A CA 1
ATOM 755 C C . SER A 1 91 ? 18.026 -6.050 -18.767 1.00 88.44 91 SER A C 1
ATOM 757 O O . SER A 1 91 ? 17.954 -7.107 -19.405 1.00 88.44 91 SER A O 1
ATOM 759 N N . PRO A 1 92 ? 18.499 -5.986 -17.510 1.00 90.50 92 PRO A N 1
ATOM 760 C CA . PRO A 1 92 ? 18.880 -7.180 -16.775 1.00 90.50 92 PRO A CA 1
ATOM 761 C C . PRO A 1 92 ? 17.655 -8.056 -16.507 1.00 90.50 92 PRO A C 1
ATOM 763 O O . PRO A 1 92 ? 16.520 -7.576 -16.487 1.00 90.50 92 PRO A O 1
ATOM 766 N N . GLU A 1 93 ? 17.896 -9.344 -16.273 1.00 90.56 93 GLU A N 1
ATOM 767 C CA . GLU A 1 93 ? 16.855 -10.245 -15.793 1.00 90.56 93 GLU A CA 1
ATOM 768 C C . GLU A 1 93 ? 16.369 -9.779 -14.419 1.00 90.56 93 GLU A C 1
ATOM 770 O O . GLU A 1 93 ? 17.161 -9.571 -13.498 1.00 90.56 93 GLU A O 1
ATOM 775 N N . VAL A 1 94 ? 15.057 -9.615 -14.286 1.00 90.19 94 VAL A N 1
ATOM 776 C CA . VAL A 1 94 ? 14.413 -9.297 -13.015 1.00 90.19 94 VAL A CA 1
ATOM 777 C C . VAL A 1 94 ? 13.673 -10.542 -12.562 1.00 90.19 94 VAL A C 1
ATOM 779 O O . VAL A 1 94 ? 12.706 -10.965 -13.196 1.00 90.19 94 VAL A O 1
ATOM 782 N N . GLN A 1 95 ? 14.124 -11.138 -11.461 1.00 91.69 95 GLN A N 1
ATOM 783 C CA . GLN A 1 95 ? 13.425 -12.270 -10.866 1.00 91.69 95 GLN A CA 1
ATOM 784 C C . GLN A 1 95 ? 12.117 -11.823 -10.218 1.00 91.69 95 GLN A C 1
ATOM 786 O O . GLN A 1 95 ? 12.016 -10.722 -9.668 1.00 91.69 95 GLN A O 1
ATOM 791 N N . ALA A 1 96 ? 11.118 -12.706 -10.262 1.00 90.69 96 ALA A N 1
ATOM 792 C CA . ALA A 1 96 ? 9.896 -12.482 -9.513 1.00 90.69 96 ALA A CA 1
ATOM 793 C C . ALA A 1 96 ? 10.224 -12.472 -8.019 1.00 90.69 96 ALA A C 1
ATOM 795 O O . ALA A 1 96 ? 10.802 -13.427 -7.498 1.00 90.69 96 ALA A O 1
ATOM 796 N N . SER A 1 97 ? 9.871 -11.392 -7.335 1.00 91.12 97 SER A N 1
ATOM 797 C CA . SER A 1 97 ? 10.082 -11.283 -5.898 1.00 91.12 97 SER A CA 1
ATOM 798 C C . SER A 1 97 ? 8.919 -10.567 -5.238 1.00 91.12 97 SER A C 1
ATOM 800 O O . SER A 1 97 ? 8.238 -9.732 -5.836 1.00 91.12 97 SER A O 1
ATOM 802 N N . GLU A 1 98 ? 8.689 -10.939 -3.987 1.00 94.25 98 GLU A N 1
ATOM 803 C CA . GLU A 1 98 ? 7.728 -10.300 -3.112 1.00 94.25 98 GLU A CA 1
ATOM 804 C C . GLU A 1 98 ? 8.494 -9.718 -1.932 1.00 94.25 98 GLU A C 1
ATOM 806 O O . GLU A 1 98 ? 9.234 -10.433 -1.254 1.00 94.25 98 GLU A O 1
ATOM 811 N N . TYR A 1 99 ? 8.308 -8.429 -1.672 1.00 92.94 99 TYR A N 1
ATOM 812 C CA . TYR A 1 99 ? 8.866 -7.800 -0.485 1.00 92.94 99 TYR A CA 1
ATOM 813 C C . TYR A 1 99 ? 7.900 -6.786 0.109 1.00 92.94 99 TYR A C 1
ATOM 815 O O . TYR A 1 99 ? 6.997 -6.261 -0.545 1.00 92.94 99 TYR A O 1
ATOM 823 N N . TRP A 1 100 ? 8.105 -6.516 1.392 1.00 93.69 100 TRP A N 1
ATOM 824 C CA . TRP A 1 100 ? 7.354 -5.515 2.126 1.00 93.69 100 TRP A CA 1
ATOM 825 C C . TRP A 1 100 ? 8.177 -4.247 2.218 1.00 93.69 100 TRP A C 1
ATOM 827 O O . TRP A 1 100 ? 9.337 -4.274 2.629 1.00 93.69 100 TRP A O 1
ATOM 837 N N . ARG A 1 101 ? 7.556 -3.121 1.886 1.00 95.44 101 ARG A N 1
ATOM 838 C CA . ARG A 1 101 ? 8.135 -1.806 2.141 1.00 95.44 101 ARG A CA 1
ATOM 839 C C . ARG A 1 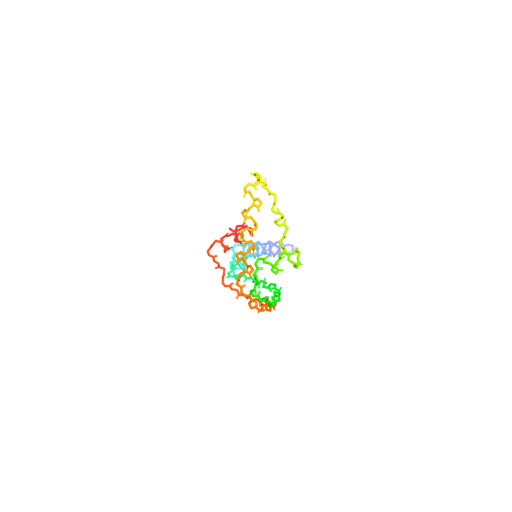101 ? 7.209 -0.962 2.988 1.00 95.44 101 ARG A C 1
ATOM 841 O O . ARG A 1 101 ? 6.004 -1.200 3.058 1.00 95.44 101 ARG A O 1
ATOM 848 N N . LYS A 1 102 ? 7.781 0.056 3.622 1.00 96.56 102 LYS A N 1
ATOM 849 C CA . LYS A 1 102 ? 6.995 1.044 4.352 1.00 96.56 102 LYS A CA 1
ATOM 850 C C . LYS A 1 102 ? 6.107 1.814 3.369 1.00 96.56 102 LYS A C 1
ATOM 852 O O . LYS A 1 102 ? 6.553 2.181 2.278 1.00 96.56 102 LYS A O 1
ATOM 857 N N . ALA A 1 103 ? 4.857 2.039 3.756 1.00 96.19 103 ALA A N 1
ATOM 858 C CA . ALA A 1 103 ? 3.930 2.849 2.981 1.00 96.19 103 ALA A CA 1
ATOM 859 C C . ALA A 1 103 ? 4.423 4.300 2.908 1.00 96.19 103 ALA A C 1
ATOM 861 O O . ALA A 1 103 ? 4.896 4.861 3.902 1.00 96.19 103 ALA A O 1
ATOM 862 N N . SER A 1 104 ? 4.290 4.917 1.736 1.00 97.31 104 SER A N 1
ATOM 863 C CA . SER A 1 104 ? 4.405 6.368 1.615 1.00 97.31 104 SER A CA 1
ATOM 864 C C . SER A 1 104 ? 3.220 7.052 2.301 1.00 97.31 104 SER A C 1
ATOM 866 O O . SER A 1 104 ? 2.178 6.439 2.545 1.00 97.31 104 SER A O 1
ATOM 868 N N . SER A 1 105 ? 3.348 8.346 2.597 1.00 96.88 105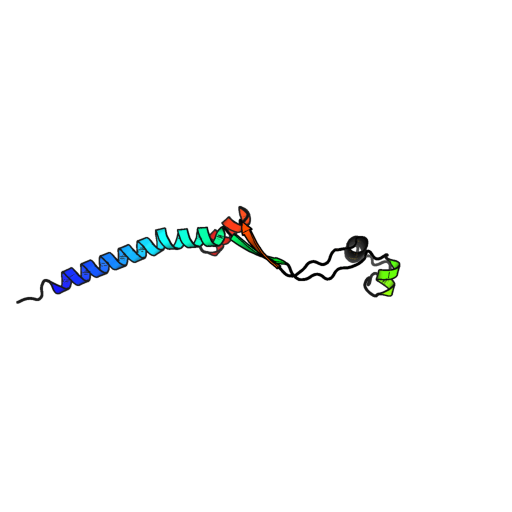 SER A N 1
ATOM 869 C CA . SER A 1 105 ? 2.269 9.103 3.242 1.00 96.88 105 SER A CA 1
ATOM 870 C C . SER A 1 105 ? 0.963 9.070 2.440 1.00 96.88 105 SER A C 1
ATOM 872 O O . SER A 1 105 ? -0.113 9.001 3.030 1.00 96.88 105 SER A O 1
ATOM 874 N N . SER A 1 106 ? 1.032 9.096 1.106 1.00 96.69 106 SER A N 1
ATOM 875 C CA . SER A 1 106 ? -0.150 9.022 0.239 1.00 96.69 106 SER A CA 1
ATOM 876 C C . SER A 1 106 ? -0.815 7.647 0.295 1.00 96.69 106 SER A C 1
ATOM 878 O O . SER A 1 106 ? -2.025 7.579 0.491 1.00 96.69 106 SER A O 1
ATOM 880 N N . GLU A 1 107 ? -0.045 6.563 0.189 1.00 96.69 107 GLU A N 1
ATOM 881 C CA . GLU A 1 107 ? -0.560 5.187 0.260 1.00 96.69 107 GLU A CA 1
ATOM 882 C C . GLU A 1 107 ? -1.151 4.865 1.629 1.00 96.69 107 GLU A C 1
ATOM 884 O O . GLU A 1 107 ? -2.221 4.267 1.722 1.00 96.69 107 GLU A O 1
ATOM 889 N N . TYR A 1 108 ? -0.479 5.305 2.694 1.00 97.31 108 TYR A N 1
ATOM 890 C CA . TYR A 1 108 ? -0.957 5.143 4.058 1.00 97.31 108 TYR A CA 1
ATOM 891 C C . TYR A 1 108 ? -2.309 5.838 4.244 1.00 97.31 108 TYR A C 1
ATOM 893 O O . TYR A 1 108 ? -3.276 5.209 4.670 1.00 97.31 108 TYR A O 1
ATOM 901 N N . ASN A 1 109 ? -2.406 7.115 3.860 1.00 97.12 109 ASN A N 1
ATOM 902 C CA . ASN A 1 109 ? -3.647 7.883 3.973 1.00 97.12 109 ASN A CA 1
ATOM 903 C C . ASN A 1 109 ? -4.760 7.327 3.078 1.00 97.12 109 ASN A C 1
ATOM 905 O O . ASN A 1 109 ? -5.920 7.311 3.483 1.00 97.12 109 ASN A O 1
ATOM 909 N N . PHE A 1 110 ? -4.419 6.856 1.879 1.00 97.31 110 PHE A N 1
ATOM 910 C CA . PHE A 1 110 ? -5.368 6.180 1.002 1.00 97.31 110 PHE A CA 1
ATOM 911 C C . PHE A 1 110 ? -5.919 4.909 1.664 1.00 97.31 110 PHE A C 1
ATOM 913 O O . PHE A 1 110 ? -7.132 4.746 1.748 1.00 97.31 110 PHE A O 1
ATOM 920 N N . CYS A 1 111 ? -5.045 4.066 2.219 1.00 96.88 111 CYS A N 1
ATOM 921 C CA . CYS A 1 111 ? -5.423 2.838 2.919 1.00 96.88 111 CYS A CA 1
ATOM 922 C C . CYS A 1 111 ? -6.295 3.101 4.156 1.00 96.88 111 CYS A C 1
ATOM 924 O O . CYS A 1 111 ? -7.257 2.372 4.395 1.00 96.88 111 CYS A O 1
ATOM 926 N N . LEU A 1 112 ? -5.993 4.145 4.938 1.00 96.75 112 LEU A N 1
ATOM 927 C CA . LEU A 1 112 ? -6.830 4.533 6.078 1.00 96.75 112 LEU A CA 1
ATOM 928 C C . LEU A 1 112 ? -8.251 4.886 5.629 1.00 96.75 112 LEU A C 1
ATOM 930 O O . LEU A 1 112 ? -9.210 4.321 6.154 1.00 96.75 112 LEU A O 1
ATOM 934 N N . ARG A 1 113 ? -8.368 5.740 4.606 1.00 96.62 113 ARG A N 1
ATOM 935 C CA . ARG A 1 113 ? -9.660 6.179 4.066 1.00 96.62 113 ARG A CA 1
ATOM 936 C C . ARG A 1 113 ? -10.466 5.023 3.486 1.00 96.62 113 ARG A C 1
ATOM 938 O O . ARG A 1 113 ? -11.660 4.933 3.749 1.00 96.62 113 ARG A O 1
ATOM 945 N N . ASP A 1 114 ? -9.813 4.133 2.742 1.00 96.75 114 ASP A N 1
ATOM 946 C CA . ASP A 1 114 ? -10.431 2.929 2.173 1.00 96.75 114 ASP A CA 1
ATOM 947 C C . ASP A 1 114 ? -11.004 2.010 3.267 1.00 96.75 114 ASP A C 1
ATOM 949 O O . ASP A 1 114 ? -12.110 1.484 3.152 1.00 96.75 114 ASP A O 1
ATOM 953 N N . LYS A 1 115 ? -10.309 1.902 4.407 1.00 94.75 115 LYS A N 1
ATOM 954 C CA . LYS A 1 115 ? -10.749 1.107 5.566 1.00 94.75 115 LYS A CA 1
ATOM 955 C C . LYS A 1 115 ? -11.688 1.855 6.528 1.00 94.75 115 LYS A C 1
ATOM 957 O O . LYS A 1 115 ? -12.093 1.291 7.557 1.00 94.75 115 LYS A O 1
ATOM 962 N N . GLY A 1 116 ? -12.073 3.088 6.196 1.00 92.38 116 GLY A N 1
ATOM 963 C CA . GLY A 1 116 ? -13.016 3.903 6.962 1.00 92.38 116 GLY A CA 1
ATOM 964 C C . GLY A 1 116 ? -12.430 4.500 8.244 1.00 92.38 116 GLY A C 1
ATOM 965 O O . GLY A 1 116 ? -13.099 4.468 9.280 1.00 92.38 116 GLY A O 1
ATOM 966 N N . LEU A 1 117 ? -11.183 4.982 8.182 1.00 87.75 117 LEU A N 1
ATOM 967 C CA . LEU A 1 117 ? -10.531 5.831 9.188 1.00 87.75 117 LEU A CA 1
ATOM 968 C C . LEU A 1 117 ? -10.132 7.193 8.620 1.00 87.75 117 LEU A C 1
ATOM 970 O O . LEU A 1 117 ? -9.836 7.273 7.406 1.00 87.75 117 LEU A O 1
#

Secondary structure (DSSP, 8-state):
---HHHHHHHHHHHHHHHHHHHHIIIIIHHHHHHHHHTEEEEEEPPB--B----HHHHHHTT------S--S-HHHHHHHHHHHHHHTS-B--B--EEEEEEPPHHHHHHHHHHTT-

pLDDT: mean 86.71, std 12.33, range [45.66, 98.0]

Radius of gyration: 30.28 Å; chains: 1; bounding box: 59×27×91 Å

Foldseek 3Di:
DPPPPPVVVVVVVVVVVVVVVCCCVPPVVLVVLLVVLFKDKDKDDWDAWAAQDAPVVCVVVVVQPPDPDPDPPPPSVVVNVVSNVVRNHTDHTDDTDIDMDTDDPVSSVVSCVVSPD

Sequence (117 aa):
MKIATKSKVNYLLFMVIILLLLFYWFQYRPSQIKHSCSWVKEIVSYKPARPAMTEKELRENGKLGCESSKSENSFLEYFCQETIREYKTASPEVQASEYWRKASSSEYNFCLRDKGL